Protein AF-A0AA43APK7-F1 (afdb_monomer_lite)

Structure (mmCIF, N/CA/C/O backbone):
data_AF-A0AA43APK7-F1
#
_entry.id   AF-A0AA43APK7-F1
#
loop_
_atom_site.group_PDB
_atom_site.id
_atom_site.type_symbol
_atom_site.label_atom_id
_atom_site.label_alt_id
_atom_site.label_comp_id
_atom_site.label_asym_id
_atom_site.label_entity_id
_atom_site.label_seq_id
_atom_site.pdbx_PDB_ins_code
_atom_site.Cartn_x
_atom_site.Cartn_y
_atom_site.Cartn_z
_atom_site.occupancy
_atom_site.B_iso_or_equiv
_atom_site.auth_seq_id
_atom_site.auth_comp_id
_atom_site.auth_asym_id
_atom_site.auth_atom_id
_atom_site.pdbx_PDB_model_num
ATOM 1 N N . MET A 1 1 ? -25.278 -7.518 74.614 1.00 39.38 1 MET A N 1
ATOM 2 C CA . MET A 1 1 ? -24.917 -7.730 73.192 1.00 39.38 1 MET A CA 1
ATOM 3 C C . MET A 1 1 ? -26.078 -8.501 72.568 1.00 39.38 1 MET A C 1
ATOM 5 O O . MET A 1 1 ? -26.334 -9.597 73.031 1.00 39.38 1 MET A O 1
ATOM 9 N N . LYS A 1 2 ? -27.046 -7.843 71.909 1.00 43.25 2 LYS A N 1
ATOM 10 C CA . LYS A 1 2 ? -27.079 -7.417 70.487 1.00 43.25 2 LYS A CA 1
ATOM 11 C C . LYS A 1 2 ? -26.895 -8.591 69.521 1.00 43.25 2 LYS A C 1
ATOM 13 O O . LYS A 1 2 ? -25.811 -9.153 69.527 1.00 43.25 2 LYS A O 1
ATOM 18 N N . LEU A 1 3 ? -27.935 -8.861 68.718 1.00 45.88 3 LEU A N 1
ATOM 19 C CA . LEU A 1 3 ? -27.951 -9.136 67.261 1.00 45.88 3 LEU A CA 1
ATOM 20 C C . LEU A 1 3 ? -29.340 -9.733 66.916 1.00 45.88 3 LEU A C 1
ATOM 22 O O . LEU A 1 3 ? -29.611 -10.885 67.220 1.00 4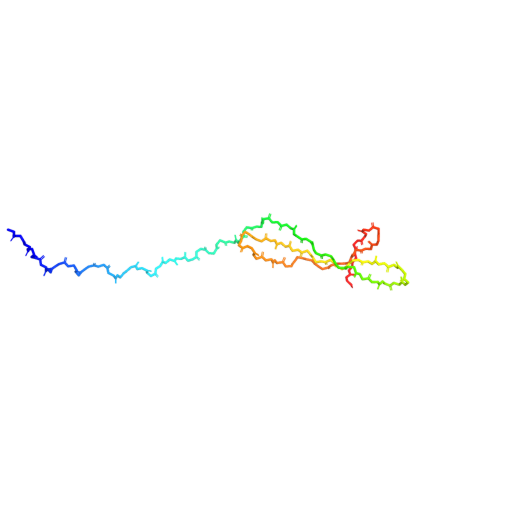5.88 3 LEU A O 1
ATOM 26 N N . GLN A 1 4 ? -30.356 -8.898 66.660 1.00 46.41 4 GLN A N 1
ATOM 27 C CA . GLN A 1 4 ? -30.769 -8.368 65.341 1.00 46.41 4 GLN A CA 1
ATOM 28 C C . GLN A 1 4 ? -31.247 -9.476 64.386 1.00 46.41 4 GLN A C 1
ATOM 30 O O . GLN A 1 4 ? -30.450 -10.206 63.817 1.00 46.41 4 GLN A O 1
ATOM 35 N N . LEU A 1 5 ? -32.562 -9.728 64.361 1.00 44.50 5 LEU A N 1
ATOM 36 C CA . LEU A 1 5 ? -33.468 -9.315 63.271 1.00 44.50 5 LEU A CA 1
ATOM 37 C C . LEU A 1 5 ? -32.874 -9.581 61.879 1.00 44.50 5 LEU A C 1
ATOM 39 O O . LEU A 1 5 ? -32.329 -8.684 61.242 1.00 44.50 5 LEU A O 1
ATOM 43 N N . ALA A 1 6 ? -33.030 -10.813 61.404 1.00 45.78 6 ALA A N 1
ATOM 44 C CA . ALA A 1 6 ? -32.741 -11.204 60.035 1.00 45.78 6 ALA A CA 1
ATOM 45 C C . ALA A 1 6 ? -34.041 -11.661 59.367 1.00 45.78 6 ALA A C 1
ATOM 47 O O . ALA A 1 6 ? -34.443 -12.802 59.548 1.00 45.78 6 ALA A O 1
ATOM 48 N N . SER A 1 7 ? -34.699 -10.765 58.630 1.00 48.94 7 SER A N 1
ATOM 49 C CA . SER A 1 7 ? -35.461 -11.102 57.416 1.00 48.94 7 SER A CA 1
ATOM 50 C C . SER A 1 7 ? -36.178 -9.855 56.907 1.00 48.94 7 SER A C 1
ATOM 52 O O . SER A 1 7 ? -37.339 -9.662 57.234 1.00 48.94 7 SER A O 1
ATOM 54 N N . MET A 1 8 ? -35.507 -9.003 56.134 1.00 50.56 8 MET A N 1
ATOM 55 C CA . MET A 1 8 ? -36.142 -8.098 55.159 1.00 50.56 8 MET A CA 1
ATOM 56 C C . MET A 1 8 ? -35.072 -7.642 54.168 1.00 50.56 8 MET A C 1
ATOM 58 O O . MET A 1 8 ? -34.542 -6.543 54.255 1.00 50.56 8 MET A O 1
ATOM 62 N N . ALA A 1 9 ? -34.711 -8.531 53.248 1.00 47.31 9 ALA A N 1
ATOM 63 C CA . ALA A 1 9 ? -33.894 -8.199 52.085 1.00 47.31 9 ALA A CA 1
ATOM 64 C C . ALA A 1 9 ? -34.327 -9.079 50.905 1.00 47.31 9 ALA A C 1
ATOM 66 O O . ALA A 1 9 ? -33.553 -9.849 50.352 1.00 47.31 9 ALA A O 1
ATOM 67 N N . ALA A 1 10 ? -35.613 -9.010 50.569 1.00 49.97 10 ALA A N 1
ATOM 68 C CA . ALA A 1 10 ? -36.134 -9.504 49.304 1.00 49.97 10 ALA A CA 1
ATOM 69 C C . ALA A 1 10 ? -36.616 -8.287 48.515 1.00 49.97 10 ALA A C 1
ATOM 71 O O . ALA A 1 10 ? -37.803 -7.991 48.488 1.00 49.97 10 ALA A O 1
ATOM 72 N N . LEU A 1 11 ? -35.681 -7.527 47.947 1.00 45.97 11 LEU A N 1
ATOM 73 C CA . LEU A 1 11 ? -35.987 -6.523 46.936 1.00 45.97 11 LEU A CA 1
ATOM 74 C C . LEU A 1 11 ? -34.743 -6.285 46.069 1.00 45.97 11 LEU A C 1
ATOM 76 O O . LEU A 1 11 ? -33.646 -6.144 46.598 1.00 45.97 11 LEU A O 1
ATOM 80 N N . ALA A 1 12 ? -34.966 -6.178 44.758 1.00 50.19 12 ALA A N 1
ATOM 81 C CA . ALA A 1 12 ? -34.047 -5.653 43.743 1.00 50.19 12 ALA A CA 1
ATOM 82 C C . ALA A 1 12 ? -32.992 -6.605 43.139 1.00 50.19 12 ALA A C 1
ATOM 84 O O . ALA A 1 12 ? -31.800 -6.323 43.161 1.00 50.19 12 ALA A O 1
ATOM 85 N N . VAL A 1 13 ? -33.436 -7.662 42.450 1.00 52.72 13 VAL A N 1
ATOM 86 C CA . VAL A 1 13 ? -32.649 -8.244 41.341 1.00 52.72 13 VAL A CA 1
ATOM 87 C C . VAL A 1 13 ? -33.553 -8.431 40.124 1.00 52.72 13 VAL A C 1
ATOM 89 O O . VAL A 1 13 ? -33.914 -9.544 39.764 1.00 52.72 13 VAL A O 1
ATOM 92 N N . ALA A 1 14 ? -33.997 -7.331 39.517 1.00 53.19 14 ALA A N 1
ATOM 93 C CA . ALA A 1 14 ? -34.767 -7.401 38.274 1.00 53.19 14 ALA A CA 1
ATOM 94 C C . ALA A 1 14 ? -34.659 -6.110 37.451 1.00 53.19 14 ALA A C 1
ATOM 96 O O . ALA A 1 14 ? -35.682 -5.560 37.079 1.00 53.19 14 ALA A O 1
ATOM 97 N N . LEU A 1 15 ? -33.451 -5.581 37.204 1.00 50.66 15 LEU A N 1
ATOM 98 C CA . LEU A 1 15 ? -33.285 -4.433 36.289 1.00 50.66 15 LEU A CA 1
ATOM 99 C C . LEU A 1 15 ? -31.871 -4.260 35.691 1.00 50.66 15 LEU A C 1
ATOM 101 O O . LEU A 1 15 ? -31.517 -3.173 35.257 1.00 50.66 15 LEU A O 1
ATOM 105 N N . ALA A 1 16 ? -31.056 -5.317 35.606 1.00 49.47 16 ALA A N 1
ATOM 106 C CA . ALA A 1 16 ? -29.708 -5.225 35.016 1.00 49.47 16 ALA A CA 1
ATOM 107 C C . ALA A 1 16 ? -29.662 -5.486 33.490 1.00 49.47 16 ALA A C 1
ATOM 109 O O . ALA A 1 16 ? -28.592 -5.690 32.928 1.00 49.47 16 ALA A O 1
ATOM 110 N N . GLY A 1 17 ? -30.813 -5.533 32.813 1.00 51.16 17 GLY A N 1
ATOM 111 C CA . GLY A 1 17 ? -30.930 -6.108 31.467 1.00 51.16 17 GLY A CA 1
ATOM 112 C C . GLY A 1 17 ? -30.922 -5.137 30.287 1.00 51.16 17 GLY A C 1
ATOM 113 O O . GLY A 1 17 ? -31.343 -5.543 29.212 1.00 51.16 17 GLY A O 1
ATOM 114 N N . MET A 1 18 ? -30.527 -3.871 30.449 1.00 50.84 18 MET A N 1
ATOM 115 C CA . MET A 1 18 ? -30.553 -2.901 29.341 1.00 50.84 18 MET A CA 1
ATOM 116 C C . MET A 1 18 ? -29.328 -1.989 29.369 1.00 50.84 18 MET A C 1
ATOM 118 O O . MET A 1 18 ? -29.434 -0.789 29.605 1.00 50.84 18 MET A O 1
ATOM 122 N N . VAL A 1 19 ? -28.146 -2.564 29.141 1.00 59.38 19 VAL A N 1
ATOM 123 C CA . VAL A 1 19 ? -26.989 -1.772 28.716 1.00 59.38 19 VAL A CA 1
ATOM 124 C C . VAL A 1 19 ? -27.004 -1.799 27.197 1.00 59.38 19 VAL A C 1
ATOM 126 O O . VAL A 1 19 ? -26.583 -2.772 26.578 1.00 59.38 19 VAL A O 1
ATOM 129 N N . SER A 1 20 ? -27.580 -0.763 26.594 1.00 52.34 20 SER A N 1
ATOM 130 C CA . SER A 1 20 ? -27.435 -0.518 25.164 1.00 52.34 20 SER A CA 1
ATOM 131 C C . SER A 1 20 ? -25.946 -0.328 24.891 1.00 52.34 20 SER A C 1
ATOM 133 O O . SER A 1 20 ? -25.374 0.686 25.285 1.00 52.34 20 SER A O 1
ATOM 135 N N . THR A 1 21 ? -25.298 -1.308 24.268 1.00 56.81 21 THR A N 1
ATOM 136 C CA . THR A 1 21 ? -23.948 -1.149 23.735 1.00 56.81 21 THR A CA 1
ATOM 137 C C . THR A 1 21 ? -24.017 -0.133 22.603 1.00 56.81 21 THR A C 1
ATOM 139 O O . THR A 1 21 ? -24.335 -0.453 21.461 1.00 56.81 21 THR A O 1
ATOM 142 N N . THR A 1 22 ? -23.765 1.133 22.924 1.00 56.22 22 THR A N 1
ATOM 143 C CA . THR A 1 22 ? -23.438 2.136 21.917 1.00 56.22 22 THR A CA 1
ATOM 144 C C . THR A 1 22 ? -22.085 1.739 21.343 1.00 56.22 22 THR A C 1
ATOM 146 O O . THR A 1 22 ? -21.062 1.944 21.990 1.00 56.22 22 THR A O 1
ATOM 149 N N . ALA A 1 23 ? -22.076 1.103 20.173 1.00 59.78 23 ALA A N 1
ATOM 150 C CA . ALA A 1 23 ? -20.850 0.903 19.417 1.00 59.78 23 ALA A CA 1
ATOM 151 C C . ALA A 1 23 ? -20.352 2.288 18.983 1.00 59.78 23 ALA A C 1
ATOM 153 O O . ALA A 1 23 ? -20.855 2.871 18.024 1.00 59.78 23 ALA A O 1
ATOM 154 N N . THR A 1 24 ? -19.429 2.862 19.749 1.00 63.28 24 THR A N 1
ATOM 155 C CA . THR A 1 24 ? -18.621 3.986 19.287 1.00 63.28 24 THR A CA 1
ATOM 156 C C . THR A 1 24 ? -17.776 3.469 18.129 1.00 63.28 24 THR A C 1
ATOM 158 O O . THR A 1 24 ? -17.104 2.450 18.278 1.00 63.28 24 THR A O 1
ATOM 161 N N . ALA A 1 25 ? -17.856 4.114 16.964 1.00 67.69 25 ALA A N 1
ATOM 162 C CA . ALA A 1 25 ? -16.924 3.825 15.881 1.00 67.69 25 ALA A CA 1
ATOM 163 C C . ALA A 1 25 ? -15.504 4.083 16.406 1.00 67.69 25 ALA A C 1
ATOM 165 O O . ALA A 1 25 ? -15.273 5.140 16.993 1.00 67.69 25 ALA A O 1
ATOM 166 N N . ALA A 1 26 ? -14.613 3.101 16.256 1.00 78.62 26 ALA A N 1
ATOM 167 C CA . ALA A 1 26 ? -13.234 3.203 16.721 1.00 78.62 26 ALA A CA 1
ATOM 168 C C . ALA A 1 26 ? -12.546 4.404 16.051 1.00 78.62 26 ALA A C 1
ATOM 170 O O . ALA A 1 26 ? -12.756 4.667 14.860 1.00 78.62 26 ALA A O 1
ATOM 171 N N . GLU A 1 27 ? -11.779 5.171 16.823 1.00 87.19 27 GLU A N 1
ATOM 172 C CA . GLU A 1 27 ? -11.127 6.387 16.333 1.00 87.19 27 GLU A CA 1
ATOM 173 C C . GLU A 1 27 ? -9.848 6.023 15.575 1.00 87.19 27 GLU A C 1
ATOM 175 O O . GLU A 1 27 ? -9.089 5.158 16.004 1.00 87.19 27 GLU A O 1
ATOM 180 N N . VAL A 1 28 ? -9.591 6.685 14.443 1.00 90.69 28 VAL A N 1
ATOM 181 C CA . VAL A 1 28 ? -8.336 6.514 13.697 1.00 90.69 28 VAL A CA 1
ATOM 182 C C . VAL A 1 28 ? -7.220 7.276 14.398 1.00 90.69 28 VAL A C 1
ATOM 184 O O . VAL A 1 28 ? -7.289 8.498 14.510 1.00 90.69 28 VAL A O 1
ATOM 187 N N . VAL A 1 29 ? -6.165 6.570 14.800 1.00 95.12 29 VAL A N 1
ATOM 188 C CA . VAL A 1 29 ? -5.034 7.159 15.535 1.00 95.12 29 VAL A CA 1
ATOM 189 C C . VAL A 1 29 ? -3.753 7.254 14.709 1.00 95.12 29 VAL A C 1
ATOM 191 O O . VAL A 1 29 ? -2.932 8.133 14.963 1.00 95.12 29 VAL A O 1
ATOM 194 N N . GLU A 1 30 ? -3.571 6.395 13.703 1.00 93.44 30 GLU A N 1
ATOM 195 C CA . GLU A 1 30 ? -2.353 6.365 12.886 1.00 93.44 30 GLU A CA 1
ATOM 196 C C . GLU A 1 30 ? -2.618 5.814 11.475 1.0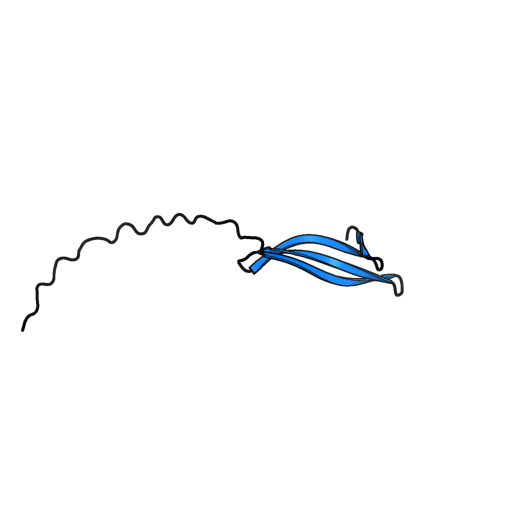0 93.44 30 GLU A C 1
ATOM 198 O O . GLU A 1 30 ? -3.517 4.999 11.259 1.00 93.44 30 GLU A O 1
ATOM 203 N N . VAL A 1 31 ? -1.799 6.246 10.510 1.00 93.69 31 VAL A N 1
ATOM 204 C CA . VAL A 1 31 ? -1.663 5.588 9.204 1.00 93.69 31 VAL A CA 1
ATOM 205 C C . VAL A 1 31 ? -0.287 4.936 9.142 1.00 93.69 31 VAL A C 1
ATOM 207 O O . VAL A 1 31 ? 0.730 5.627 9.184 1.00 93.69 31 VAL A O 1
ATOM 210 N N . LEU A 1 32 ? -0.267 3.611 9.031 1.00 97.00 32 LEU A N 1
ATOM 211 C CA . LEU A 1 32 ? 0.946 2.802 8.972 1.00 97.00 32 LEU A CA 1
ATOM 212 C C . LEU A 1 32 ? 1.166 2.279 7.551 1.00 97.00 32 LEU A C 1
ATOM 214 O O . LEU A 1 32 ? 0.222 1.883 6.871 1.00 97.00 32 LEU A O 1
ATOM 218 N N . GLU A 1 33 ? 2.421 2.212 7.121 1.00 97.06 33 GLU A N 1
ATOM 219 C CA . GLU A 1 33 ? 2.811 1.655 5.828 1.00 97.06 33 GLU A CA 1
ATOM 220 C C . GLU A 1 33 ? 3.869 0.567 6.009 1.00 97.06 33 GLU A C 1
ATOM 222 O O . GLU A 1 33 ? 4.872 0.762 6.695 1.00 97.06 33 GLU A O 1
ATOM 227 N N . GLU A 1 34 ? 3.654 -0.580 5.367 1.00 97.62 34 GLU A N 1
ATOM 228 C CA . GLU A 1 34 ? 4.606 -1.689 5.341 1.00 97.62 34 GLU A CA 1
ATOM 229 C C . GLU A 1 34 ? 4.977 -2.013 3.897 1.00 97.62 34 GLU A C 1
ATOM 231 O O . GLU A 1 34 ? 4.106 -2.333 3.088 1.00 97.62 34 GLU A O 1
ATOM 236 N N . CYS A 1 35 ? 6.273 -1.970 3.582 1.00 97.44 35 CYS A N 1
ATOM 237 C CA . CYS A 1 35 ? 6.792 -2.215 2.240 1.00 97.44 35 CYS A CA 1
ATOM 238 C C . CYS A 1 35 ? 7.819 -3.355 2.234 1.00 97.44 35 CYS A C 1
ATOM 240 O O . CYS A 1 35 ? 8.741 -3.383 3.050 1.00 97.44 35 CYS A O 1
ATOM 242 N N . VAL A 1 36 ? 7.698 -4.269 1.270 1.00 97.75 36 VAL A N 1
ATOM 243 C CA . VAL A 1 36 ? 8.631 -5.386 1.059 1.00 97.75 36 VAL A CA 1
ATOM 244 C C . VAL A 1 36 ? 9.293 -5.250 -0.315 1.00 97.75 36 VAL A C 1
ATOM 246 O O . VAL A 1 36 ? 8.583 -5.135 -1.317 1.00 97.75 36 VAL A O 1
ATOM 249 N N . PRO A 1 37 ? 10.635 -5.269 -0.410 1.00 97.12 37 PRO A N 1
ATOM 250 C CA . PRO A 1 37 ? 11.319 -5.172 -1.693 1.00 97.12 37 PRO A CA 1
ATOM 251 C C . PRO A 1 37 ? 11.140 -6.447 -2.529 1.00 97.12 37 PRO A C 1
ATOM 253 O O . PRO A 1 37 ? 11.221 -7.563 -2.014 1.00 97.12 37 PRO A O 1
ATOM 256 N N . PHE A 1 38 ? 10.970 -6.289 -3.840 1.00 96.88 38 PHE A N 1
ATOM 257 C CA . PHE A 1 38 ? 10.948 -7.376 -4.813 1.00 96.88 38 PHE A CA 1
ATOM 258 C C . PHE A 1 38 ? 11.711 -6.993 -6.083 1.00 96.88 38 PHE A C 1
ATOM 260 O O . PHE A 1 38 ? 11.751 -5.836 -6.495 1.00 96.88 38 PHE A O 1
ATOM 267 N N . ARG A 1 39 ? 12.356 -7.981 -6.705 1.00 96.31 39 ARG A N 1
ATOM 268 C CA . ARG A 1 39 ? 13.151 -7.782 -7.920 1.00 96.31 39 ARG A CA 1
ATOM 269 C C . ARG A 1 39 ? 12.253 -7.858 -9.151 1.00 96.31 39 ARG A C 1
ATOM 271 O O . ARG A 1 39 ? 11.541 -8.847 -9.301 1.00 96.31 39 ARG A O 1
ATOM 278 N N . ILE A 1 40 ? 12.345 -6.873 -10.046 1.00 95.62 40 ILE A N 1
ATOM 279 C CA . ILE A 1 40 ? 11.556 -6.858 -11.292 1.00 95.62 40 ILE A CA 1
ATOM 280 C C . ILE A 1 40 ? 12.383 -7.346 -12.482 1.00 95.62 40 ILE A C 1
ATOM 282 O O . ILE A 1 40 ? 11.922 -8.161 -13.275 1.00 95.62 40 ILE A O 1
ATOM 286 N N . SER A 1 41 ? 13.627 -6.883 -12.602 1.00 95.00 41 SER A N 1
ATOM 287 C CA . SER A 1 41 ? 14.539 -7.298 -13.669 1.00 95.00 41 SER A CA 1
ATOM 288 C C . SER A 1 41 ? 15.981 -7.003 -13.280 1.00 95.00 41 SER A C 1
ATOM 290 O O . SER A 1 41 ? 16.268 -5.953 -12.713 1.00 95.00 41 SER A O 1
ATOM 292 N N . GLY A 1 42 ? 16.911 -7.914 -13.575 1.00 93.69 42 GLY A N 1
ATOM 293 C CA . GLY A 1 42 ? 18.331 -7.714 -13.270 1.00 93.69 42 GLY A CA 1
ATOM 294 C C . GLY A 1 42 ? 18.573 -7.324 -11.804 1.00 93.69 42 GLY A C 1
ATOM 295 O O . GLY A 1 42 ? 18.246 -8.092 -10.902 1.00 93.69 42 GLY A O 1
ATOM 296 N N . ASN A 1 43 ? 19.136 -6.131 -11.583 1.00 94.06 43 ASN A N 1
ATOM 297 C CA . ASN A 1 43 ? 19.374 -5.540 -10.258 1.00 94.06 43 ASN A CA 1
ATOM 298 C C . ASN A 1 43 ? 18.373 -4.423 -9.897 1.00 94.06 43 ASN A C 1
ATOM 300 O O . ASN A 1 43 ? 18.640 -3.642 -8.988 1.00 94.06 43 ASN A O 1
ATOM 304 N N . VAL A 1 44 ? 17.245 -4.333 -10.602 1.00 94.56 44 VAL A N 1
ATOM 305 C CA . VAL A 1 44 ? 16.169 -3.373 -10.331 1.00 94.56 44 VAL A CA 1
ATOM 306 C C . VAL A 1 44 ? 15.206 -3.970 -9.306 1.00 94.56 44 VAL A C 1
ATOM 308 O O . VAL A 1 44 ? 14.708 -5.090 -9.482 1.00 94.56 44 VAL A O 1
ATOM 311 N N . PHE A 1 45 ? 14.954 -3.219 -8.234 1.00 96.38 45 PHE A N 1
ATOM 312 C CA . PHE A 1 45 ? 14.078 -3.603 -7.132 1.00 96.38 45 PHE A CA 1
ATOM 313 C C . PHE A 1 45 ? 13.019 -2.535 -6.917 1.00 96.38 45 PHE A C 1
ATOM 315 O O . PHE A 1 45 ? 13.342 -1.360 -6.787 1.00 96.38 45 PHE A O 1
ATOM 322 N N . HIS A 1 46 ? 11.767 -2.964 -6.861 1.00 98.00 46 HIS A N 1
ATOM 323 C CA . HIS A 1 46 ? 10.643 -2.129 -6.465 1.00 98.00 46 HIS A CA 1
ATOM 324 C C . HIS A 1 46 ? 10.174 -2.609 -5.088 1.00 98.00 46 HIS A C 1
ATOM 326 O O . HIS A 1 46 ? 10.683 -3.593 -4.544 1.00 98.00 46 HIS A O 1
ATOM 332 N N . GLN A 1 47 ? 9.213 -1.921 -4.498 1.00 98.50 47 GLN A N 1
ATOM 333 C CA . GLN A 1 47 ? 8.625 -2.285 -3.217 1.00 98.50 47 GLN A CA 1
ATOM 334 C C . GLN A 1 47 ? 7.146 -2.580 -3.400 1.00 98.50 47 GLN A C 1
ATOM 336 O O . GLN A 1 47 ? 6.464 -1.863 -4.123 1.00 98.50 47 GLN A O 1
ATOM 341 N N . ARG A 1 48 ? 6.648 -3.625 -2.744 1.00 97.94 48 ARG A N 1
ATOM 342 C CA . ARG A 1 48 ? 5.217 -3.879 -2.595 1.00 97.94 48 ARG A CA 1
ATOM 343 C C . ARG A 1 48 ? 4.793 -3.364 -1.235 1.00 97.94 48 ARG A C 1
ATOM 345 O O . ARG A 1 48 ? 5.300 -3.854 -0.228 1.00 97.94 48 ARG A O 1
ATOM 352 N N . CYS A 1 49 ? 3.892 -2.397 -1.222 1.00 98.12 49 CYS A N 1
ATOM 353 C CA . CYS A 1 49 ? 3.462 -1.683 -0.035 1.00 98.12 49 CYS A CA 1
ATOM 354 C C . CYS A 1 49 ? 1.997 -1.986 0.289 1.00 98.12 49 CYS A C 1
ATOM 356 O O . CYS A 1 49 ? 1.157 -2.138 -0.600 1.00 98.12 49 CYS A O 1
ATOM 358 N N . THR A 1 50 ? 1.695 -2.077 1.581 1.00 98.19 50 THR A N 1
ATOM 359 C CA . THR A 1 50 ? 0.331 -2.108 2.114 1.00 98.19 50 THR A CA 1
ATOM 360 C C . THR A 1 50 ? 0.192 -0.981 3.124 1.00 98.19 50 THR A C 1
ATOM 362 O O . THR A 1 50 ? 1.013 -0.871 4.039 1.00 98.19 50 THR A O 1
ATOM 365 N N . SER A 1 51 ? -0.823 -0.139 2.948 1.00 97.25 51 SER A N 1
ATOM 366 C CA . SER A 1 51 ? -1.166 0.899 3.918 1.00 97.25 51 SER A CA 1
ATOM 367 C C . SER A 1 51 ? -2.297 0.427 4.818 1.00 97.25 51 SER A C 1
ATOM 369 O O . SER A 1 51 ? -3.227 -0.253 4.375 1.00 97.25 51 SER A O 1
ATOM 371 N N . TYR A 1 52 ? -2.222 0.823 6.080 1.00 97.94 52 TYR A N 1
ATOM 372 C CA . TYR A 1 52 ? -3.188 0.487 7.106 1.00 97.94 52 TYR A CA 1
ATOM 373 C C . TYR A 1 52 ? -3.635 1.745 7.830 1.00 97.94 52 TYR A C 1
ATOM 375 O O . TYR A 1 52 ? -2.829 2.627 8.120 1.00 97.94 52 TYR A O 1
ATOM 383 N N . VAL A 1 53 ? -4.911 1.785 8.172 1.00 97.31 53 VAL A N 1
ATOM 384 C CA . VAL A 1 53 ? -5.415 2.642 9.238 1.00 97.31 53 VAL A CA 1
ATOM 385 C C . VAL A 1 53 ? -5.342 1.848 10.534 1.00 97.31 53 VAL A C 1
ATOM 387 O O . VAL A 1 53 ? -5.760 0.690 10.581 1.00 97.31 53 VAL A O 1
ATOM 390 N N . VAL A 1 54 ? -4.767 2.456 11.565 1.00 96.44 54 VAL A N 1
ATOM 391 C CA . VAL A 1 54 ? -4.713 1.902 12.916 1.00 96.44 54 VAL A CA 1
ATOM 392 C C . VAL A 1 54 ? -5.735 2.641 13.765 1.00 96.44 54 VAL A C 1
ATOM 394 O O . VAL A 1 54 ? -5.754 3.876 13.794 1.00 96.44 54 VAL A O 1
ATOM 397 N N . TYR A 1 55 ? -6.582 1.874 14.437 1.00 95.44 55 TYR A N 1
ATOM 398 C CA . TYR A 1 55 ? -7.593 2.377 15.352 1.00 95.44 55 TYR A CA 1
ATOM 399 C C . TYR A 1 55 ? -7.074 2.417 16.793 1.00 95.44 55 TYR A C 1
ATOM 401 O O . TYR A 1 55 ? -6.085 1.766 17.136 1.00 95.44 55 TYR A O 1
ATOM 409 N N . ASP A 1 56 ? -7.736 3.193 17.645 1.00 94.12 56 ASP A N 1
ATOM 410 C CA . ASP A 1 56 ? -7.426 3.341 19.071 1.00 94.12 56 ASP A CA 1
ATOM 411 C C . ASP A 1 56 ? -7.504 2.025 19.864 1.00 94.12 56 ASP A C 1
ATOM 413 O O . ASP A 1 56 ? -6.786 1.845 20.850 1.00 94.12 56 ASP A O 1
ATOM 417 N N . ASP A 1 57 ? -8.315 1.075 19.401 1.00 92.00 57 ASP A N 1
ATOM 418 C CA . ASP A 1 57 ? -8.397 -0.291 19.929 1.00 92.00 57 ASP A CA 1
ATOM 419 C C . ASP A 1 57 ? -7.250 -1.216 19.460 1.00 92.00 57 ASP A C 1
ATOM 421 O O . ASP A 1 57 ? -7.177 -2.381 19.861 1.00 92.00 57 ASP A O 1
ATOM 425 N N . GLY A 1 58 ? -6.335 -0.701 18.634 1.00 90.88 58 GLY A N 1
ATOM 426 C CA . GLY A 1 58 ? -5.205 -1.425 18.054 1.00 90.88 58 GLY A CA 1
ATOM 427 C C . GLY A 1 58 ? -5.549 -2.243 16.807 1.00 90.88 58 GLY A C 1
ATOM 428 O O . GLY A 1 58 ? -4.657 -2.876 16.232 1.00 90.88 58 GLY A O 1
ATOM 429 N N . THR A 1 59 ? -6.807 -2.240 16.359 1.00 94.75 59 THR A N 1
ATOM 430 C CA . THR A 1 59 ? -7.216 -2.872 15.104 1.00 94.75 59 THR A CA 1
ATOM 431 C C . THR A 1 59 ? -6.528 -2.184 13.932 1.00 94.75 59 THR A C 1
ATOM 433 O O . THR A 1 59 ? -6.361 -0.965 13.902 1.00 94.75 59 THR A O 1
ATOM 436 N N . ARG A 1 60 ? -6.124 -2.978 12.938 1.00 96.06 60 ARG A N 1
ATOM 437 C CA . ARG A 1 60 ? -5.520 -2.492 11.696 1.00 96.06 60 ARG A CA 1
ATOM 438 C C . ARG A 1 60 ? -6.416 -2.861 10.524 1.00 96.06 60 ARG A C 1
ATOM 440 O O . ARG A 1 60 ? -6.651 -4.045 10.290 1.00 96.06 60 ARG A O 1
ATOM 447 N N . GLU A 1 61 ? -6.869 -1.868 9.771 1.00 95.81 61 GLU A N 1
ATOM 448 C CA . GLU A 1 61 ? -7.623 -2.066 8.533 1.00 95.81 61 GLU A CA 1
ATOM 449 C C . GLU A 1 61 ? -6.758 -1.712 7.329 1.00 95.81 61 GLU A C 1
ATOM 451 O O . GLU A 1 61 ? -6.122 -0.660 7.294 1.00 95.81 61 GLU A O 1
ATOM 456 N N . VAL A 1 62 ? -6.730 -2.602 6.339 1.00 96.75 62 VAL A N 1
ATOM 457 C CA . VAL A 1 62 ? -6.023 -2.356 5.082 1.00 96.75 62 VAL A CA 1
ATOM 458 C C . VAL A 1 62 ? -6.774 -1.307 4.275 1.00 96.75 62 VAL A C 1
ATOM 460 O O . VAL A 1 62 ? -7.949 -1.483 3.966 1.00 96.75 62 VAL A O 1
ATOM 463 N N . THR A 1 63 ? -6.070 -0.258 3.865 1.00 96.38 63 THR A N 1
ATOM 464 C CA . THR A 1 63 ? -6.640 0.813 3.040 1.00 96.38 63 THR A CA 1
ATOM 465 C C . THR A 1 63 ? -6.155 0.790 1.599 1.00 96.38 63 THR A C 1
ATOM 467 O O . THR A 1 63 ? -6.880 1.240 0.714 1.00 96.38 63 THR A O 1
ATOM 470 N N . SER A 1 64 ? -4.953 0.271 1.332 1.00 96.19 64 SER A N 1
ATOM 471 C CA . SER A 1 64 ? -4.413 0.196 -0.026 1.00 96.19 64 SER A CA 1
ATOM 472 C C . SER A 1 64 ? -3.357 -0.892 -0.179 1.00 96.19 64 SER A C 1
ATOM 474 O O . SER A 1 64 ? -2.633 -1.222 0.762 1.00 96.19 64 SER A O 1
ATOM 476 N N . HIS A 1 65 ? -3.241 -1.389 -1.409 1.00 97.31 65 HIS A N 1
ATOM 477 C CA . HIS A 1 65 ? -2.138 -2.211 -1.886 1.00 97.31 65 HIS A CA 1
ATOM 478 C C . HIS A 1 65 ? -1.588 -1.591 -3.162 1.00 97.31 65 HIS A C 1
ATOM 480 O O . HIS A 1 65 ? -2.330 -1.389 -4.122 1.00 97.31 65 HIS A O 1
ATOM 486 N N . TYR A 1 66 ? -0.291 -1.316 -3.181 1.00 97.88 66 TYR A N 1
ATOM 487 C CA . TYR A 1 66 ? 0.349 -0.684 -4.324 1.00 97.88 66 TYR A CA 1
ATOM 488 C C . TYR A 1 66 ? 1.825 -1.063 -4.398 1.00 97.88 66 TYR A C 1
ATOM 490 O O . TYR A 1 66 ? 2.416 -1.536 -3.425 1.00 97.88 66 TYR A O 1
ATOM 498 N N . ASN A 1 67 ? 2.439 -0.845 -5.552 1.00 98.19 67 ASN A N 1
ATOM 499 C CA . ASN A 1 67 ? 3.876 -0.953 -5.706 1.00 98.19 67 ASN A CA 1
ATOM 500 C C . ASN A 1 67 ? 4.519 0.437 -5.810 1.00 98.19 67 ASN A C 1
ATOM 502 O O . ASN A 1 67 ? 3.904 1.385 -6.295 1.00 98.19 67 ASN A O 1
ATOM 506 N N . ARG A 1 68 ? 5.778 0.546 -5.389 1.00 97.88 68 ARG A N 1
ATOM 507 C CA . ARG A 1 68 ? 6.605 1.753 -5.479 1.00 97.88 68 ARG A CA 1
ATOM 508 C C . ARG A 1 68 ? 7.893 1.427 -6.231 1.00 97.88 68 ARG A C 1
ATOM 510 O O . ARG A 1 68 ? 8.583 0.479 -5.855 1.00 97.88 68 ARG A O 1
ATOM 517 N N . ASP A 1 69 ? 8.191 2.152 -7.303 1.00 97.25 69 ASP A N 1
ATOM 518 C CA . ASP A 1 69 ? 9.436 1.971 -8.063 1.00 97.25 69 ASP A CA 1
ATOM 519 C C . ASP A 1 69 ? 10.647 2.619 -7.364 1.00 97.25 69 ASP A C 1
ATOM 521 O O . ASP A 1 69 ? 10.524 3.223 -6.294 1.00 97.25 69 ASP A O 1
ATOM 525 N N . GLU A 1 70 ? 11.836 2.495 -7.955 1.00 94.06 70 GLU A N 1
ATOM 526 C CA . GLU A 1 70 ? 13.079 3.061 -7.417 1.00 94.06 70 GLU A CA 1
ATOM 527 C C . GLU A 1 70 ? 13.092 4.596 -7.336 1.00 94.06 70 GLU A C 1
ATOM 529 O O . GLU A 1 70 ? 13.896 5.164 -6.596 1.00 94.06 70 GLU A O 1
ATOM 534 N N . ASN A 1 71 ? 12.197 5.267 -8.064 1.00 95.12 71 ASN A N 1
ATOM 535 C CA . ASN A 1 71 ? 12.049 6.720 -8.079 1.00 95.12 71 ASN A CA 1
ATOM 536 C C . ASN A 1 71 ? 10.936 7.198 -7.134 1.00 95.12 71 ASN A C 1
ATOM 538 O O . ASN A 1 71 ? 10.701 8.400 -7.009 1.00 95.12 71 ASN A O 1
ATOM 542 N N . GLY A 1 72 ? 10.250 6.272 -6.459 1.00 94.56 72 GLY A N 1
ATOM 543 C CA . GLY A 1 72 ? 9.135 6.569 -5.571 1.00 94.56 72 GLY A CA 1
ATOM 544 C C . GLY A 1 72 ? 7.779 6.670 -6.272 1.00 94.56 72 GLY A C 1
ATOM 545 O O . GLY A 1 72 ? 6.808 7.037 -5.608 1.00 94.56 72 GLY A O 1
ATOM 546 N N . MET A 1 73 ? 7.683 6.345 -7.565 1.00 97.88 73 MET A N 1
ATOM 547 C CA . MET A 1 73 ? 6.419 6.354 -8.301 1.00 97.88 73 MET A CA 1
ATOM 548 C C . MET A 1 73 ? 5.543 5.187 -7.867 1.00 97.88 73 MET A C 1
ATOM 550 O O . MET A 1 73 ? 5.990 4.041 -7.802 1.00 97.88 73 MET A O 1
ATOM 554 N N . ILE A 1 74 ? 4.278 5.496 -7.597 1.00 97.75 74 ILE A N 1
ATOM 555 C CA . ILE A 1 74 ? 3.271 4.525 -7.177 1.00 97.75 74 ILE A CA 1
ATOM 556 C C . ILE A 1 74 ? 2.547 3.979 -8.408 1.00 97.75 74 ILE A C 1
ATOM 558 O O . ILE A 1 74 ? 2.156 4.742 -9.292 1.00 97.75 74 ILE A O 1
ATOM 562 N N . TYR A 1 75 ? 2.360 2.663 -8.450 1.00 97.38 75 TYR A N 1
ATOM 563 C CA . TYR A 1 75 ? 1.627 1.968 -9.502 1.00 97.38 75 TYR A CA 1
ATOM 564 C C . TYR A 1 75 ? 0.899 0.740 -8.946 1.00 97.38 75 TYR A C 1
ATOM 566 O O . TYR A 1 75 ? 1.187 0.281 -7.836 1.00 97.38 75 TYR A O 1
ATOM 574 N N . ASP A 1 76 ? -0.058 0.223 -9.714 1.00 95.69 76 ASP A N 1
ATOM 575 C CA . ASP A 1 76 ? -0.846 -0.933 -9.294 1.00 95.69 76 ASP A CA 1
ATOM 576 C C . ASP A 1 76 ? 0.016 -2.214 -9.181 1.00 95.69 76 ASP A C 1
ATOM 578 O O . ASP A 1 76 ? 1.017 -2.346 -9.897 1.00 95.69 76 ASP A O 1
ATOM 582 N N . PRO A 1 77 ? -0.336 -3.141 -8.266 1.00 89.44 77 PRO A N 1
ATOM 583 C CA . PRO A 1 77 ? 0.428 -4.354 -7.970 1.00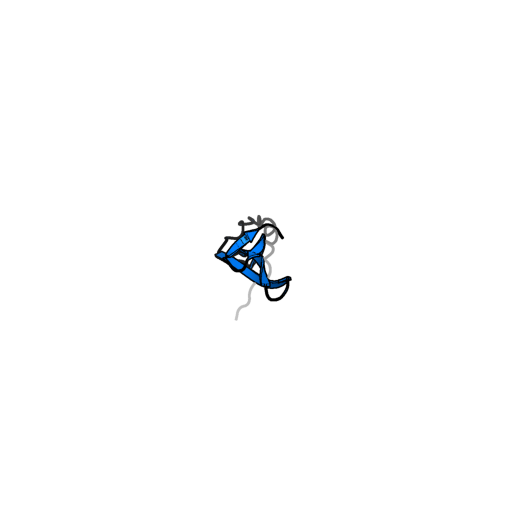 89.44 77 PRO A CA 1
ATOM 584 C C . PRO A 1 77 ? 0.797 -5.275 -9.139 1.00 89.44 77 PRO A C 1
ATOM 586 O O . PRO A 1 77 ? -0.036 -5.479 -10.049 1.00 89.44 77 PRO A O 1
#

pLDDT: mean 81.11, std 21.18, range [39.38, 98.5]

Radius of gyration: 28.97 Å; chains: 1; bounding box: 56×18×87 Å

Sequence (77 aa):
MKLQLASMAALAVALAGMVSTTATAAEVVEVLEECVPFRISGNVFHQRCTSYVVYDDGTREVTSHYNRDENGMIYDP

Secondary structure (DSSP, 8-state):
-------------S---------PPPPEEEEEEEEEEEEEETTEEEEEEEEEEEETTS-EEEEEEEEE-TT--EE--

Foldseek 3Di:
DDDDDDDDDPDDDDDPPDPPPPPDDFAFDDKDKDWDWDDDDDPWIKIWMWIWTATPVRDTDTDDTWIAGPVRDTHHD

=== Feature glossary ===
Feature key, reading from the visual/contextual features back to the raw sequence:

Rendered structure images. Structure images are PyMOL renders from six orthogonal camera directions. Cartoon representation draws helices as coils and strands as arrows; sticks shows the backbone as bonds; surface shows the solvent-excluded envelope. Rainbow coloring maps sequence position to hue (blue→red, N→C); chain coloring assigns a distinct color per polypeptide.

Contact-map, Ramachandran, and PAE plots. Three diagnostic plots accompany the record. The Cα contact map visualizes the tertiary structure as a 2D adjacency matrix (8 Å cutoff, sequence-local contacts suppressed). The Ramachandran plot shows the distribution of backbone (φ, ψ) torsions, with points in the α and β basins reflecting secondary structure content. The PAE plot shows AlphaFold's inter-residue confidence as a color matrix.

InterPro / GO / CATH / organism. The annotation block draws on four external resources. InterPro: which protein families and domains the sequence belongs to. GO: standardized terms for what the protein does, what process it participates in, and where in the cell it acts. CATH: which structural fold it has in the CATH hierarchy. Organism: the species of origin.

Nearest PDB structures. Structural nearest neighbors (via Fold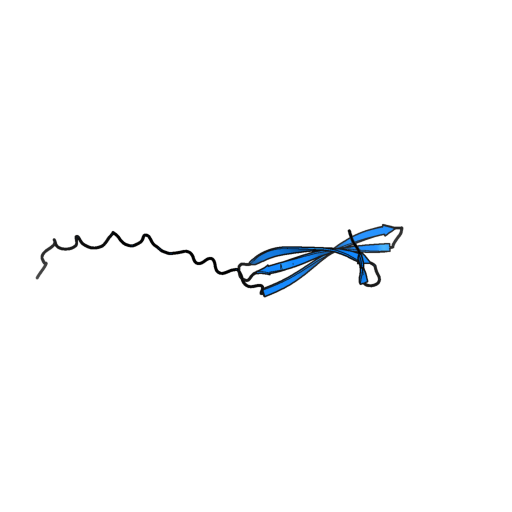seek easy-search vs the PDB). Reported per hit: target PDB id, E-value, and alignment TM-score. A TM-score above ~0.5 is the conventional threshold for 'same fold'.

Predicted aligned error. Predicted aligned error is AlphaFold's pairwise confidence. Unlike pLDDT (per-residue), PAE is per-residue-pair and captures whether two parts of the structure are correctly placed relative to each other. Units are ångströms of expected positional error.

Solvent-accessible surface area. SASA measures how much of the protein is reachable by solvent. It is computed by rolling a water-sized probe over the atomic surface and summing the exposed area (Å²). Per-residue SASA distinguishes core (buried, low SASA) from surface (exposed, high SASA) residues; total SASA is a whole-molecule size measure.

B-factor. Crystallographic B-factors measure how much each atom's electron density is smeared out, in Å². They rise in mobile loops and surface residues and fall in the buried interior. In AlphaFold models this column is repurposed to hold pLDDT instead.

pLDDT. For AlphaFold models, the B-factor field carries pLDDT — the model's own estimate of local accuracy on a 0–100 scale. Regions with pLDDT<50 should be treated as essentially unmodeled; they often correspond to intrinsically disordered segments.

Backbone torsions (φ/ψ). φ (phi) and ψ (psi) are the two rotatable backbone dihedrals per residue: φ is the C(i-1)–N–Cα–C torsion, ψ is the N–Cα–C–N(i+1) torsion, both in degrees on (−180°, 180°]. α-helical residues cluster near (−60°, −45°); β-strand residues near (−120°, +130°). A Ramachandran plot is simply a scatter of (φ, ψ) for every residue.

Radius of gyration, Cα contacts, bounding box. Radius of gyration (Rg) is the root-mean-square distance of Cα atoms from their centroid — a single number for overall size and compactness. A globular domain of N residues has Rg ≈ 2.2·N^0.38 Å; an extended or disordered chain has a much larger Rg. The Cα contact count is the number of residue pairs whose Cα atoms are within 8 Å and are more than four positions apart in sequence — a standard proxy for tertiary packing density. The bounding box is the smallest axis-aligned b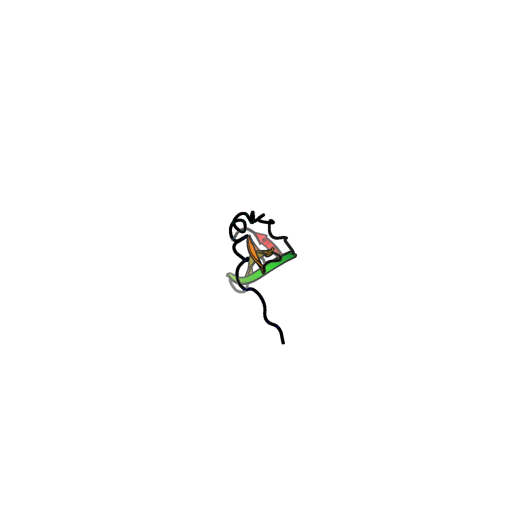ox enclosing all Cα atoms.

Secondary structure (3-state, P-SEA). Three-state secondary structure (P-SEA) collapses the ei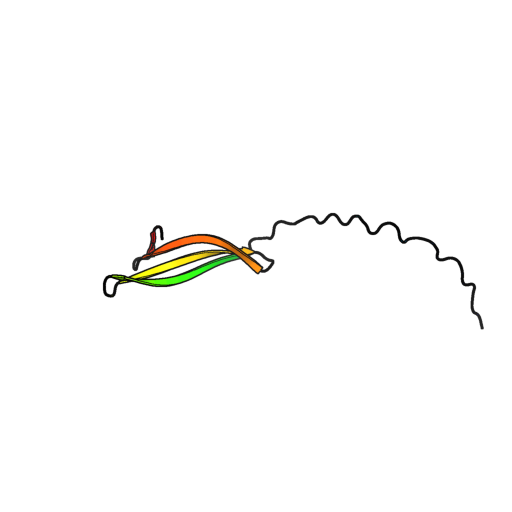ght DSSP classes into helix (a), strand (b), and coil (c). P-SEA assigns these from Cα geometry alone — distances and angles — without requiring backbone oxygens, so it works on any Cα trace.

Secondary structure (8-state, DSSP). Secondary structure is the local, repeating backbone conformation. DSSP classifies it into eight states by reading the hydrogen-bond network: three helix types (H, G, I), two β types (E, B), two non-regular types (T, S), and unstructured coil (-).

Foldseek 3Di. The Foldseek 3Di string encodes local tertiary geometry as a 20-letter alphabet — one character per residue — derived from the relative positions of nearby Cα atoms. Unlike the amino-acid sequence, 3Di is a direct function of the 3D structure, so two proteins with the same fold have similar 3Di strings even at low sequence identity.

mmCIF coordinates. Structure coordinates are given as an mmCIF _atom_site loop: one row per atom with element, residue name, chain id, sequence number, and x/y/z position in Å. Only the four main-chain atoms per residue are included here; side chains are omitted to keep the record compact.

Sequence. This is the polypeptide sequence — one letter per residue, N-terminus first. Length ranges from a few dozen residues for small domains to over a thousand for large multi-domain proteins.